Protein AF-A0A968XN80-F1 (afdb_monomer_lite)

pLDDT: mean 96.2, std 3.19, range [75.62, 98.81]

Sequence (177 aa):
MTLAADLAFSTLDKLRERLNLTEVETIPLTSPMMPEPVGSVRIFSGEKLSKVVYIGMAVPFIKLDSHMVFAFTKTDSAIPHFTLDSVNNDTSYAFHLDLIPRVDLGANLEYIDAIYGDLSEKFEAARQIEGLSKAHLNPRQLAIMSPWMLVNRAEAEAFKQIGDSVDFYLNHWFSLV

Secondary structure (DSSP, 8-state):
--HHHHHHHHHHHHHHHHHT-EEEEEEEEEETTEEEEEEEEEEEE-SSSSEEEEEEEEEGGGTEEEEEEEEE--TT--SPEEEEEEEE-SS-EEEEEEEE-SS-TTT-HHHHHHHHGGGHHHHHHHTT-TTEEEPP--HHHHHHS-TT-EEEEE-HHHHHHTHHHHHHHHHHHHHH-

Radius of gyration: 16.37 Å; chains: 1; bounding box: 37×39×42 Å

Foldseek 3Di:
DDLQVVLQVVLVVCVCVLQVKDWDDKAFDDDPVDPDGQWIWIWIDGDQFPIKIKTWGDDVVQQKTKIKIWTHGDPPDQFFIWIWIWMDNPQWIWMKTARWGPDQCVVCVVCCCLQCVVVVVVLVVLVPQPQWDADDDDPVRVRGTDPSMDTTMGGPVSSVVCSVVNVVNSVSSSVVD

Structure (mmCIF, N/CA/C/O backbone):
data_AF-A0A968XN80-F1
#
_entry.id   AF-A0A968XN80-F1
#
loop_
_atom_site.group_PDB
_atom_site.id
_atom_site.type_symbol
_atom_site.label_atom_id
_atom_site.label_alt_id
_atom_site.label_comp_id
_atom_site.label_asym_id
_atom_site.label_entity_id
_atom_site.label_seq_id
_atom_site.pdbx_PDB_ins_code
_atom_site.Cartn_x
_atom_site.Cartn_y
_atom_site.Cartn_z
_atom_site.occupancy
_atom_site.B_iso_or_equiv
_atom_site.auth_seq_id
_atom_site.auth_comp_id
_atom_site.auth_asym_id
_atom_site.auth_atom_id
_atom_site.pdbx_PDB_model_num
ATOM 1 N N . MET A 1 1 ? 16.327 -6.518 -8.498 1.00 75.62 1 MET A N 1
ATOM 2 C CA . MET A 1 1 ? 14.886 -6.212 -8.585 1.00 75.62 1 MET A CA 1
ATOM 3 C C . MET A 1 1 ? 14.749 -4.708 -8.786 1.00 75.62 1 MET A C 1
ATOM 5 O O . MET A 1 1 ? 15.738 -4.008 -8.594 1.00 75.62 1 MET A O 1
ATOM 9 N N . THR A 1 2 ? 13.625 -4.218 -9.309 1.00 93.38 2 THR A N 1
ATOM 10 C CA . THR A 1 2 ? 13.407 -2.765 -9.425 1.00 93.38 2 THR A CA 1
ATOM 11 C C . THR A 1 2 ? 13.008 -2.195 -8.063 1.00 93.38 2 THR A C 1
ATOM 13 O O . THR A 1 2 ? 12.564 -2.946 -7.196 1.00 93.38 2 THR A O 1
ATOM 16 N N . LEU A 1 3 ? 13.079 -0.870 -7.887 1.00 96.19 3 LEU A N 1
ATOM 17 C CA . LEU A 1 3 ? 12.580 -0.231 -6.661 1.00 96.19 3 LEU A CA 1
ATOM 18 C C . LEU A 1 3 ? 11.095 -0.547 -6.413 1.00 96.19 3 LEU A C 1
ATOM 20 O O . LEU A 1 3 ? 10.681 -0.690 -5.266 1.00 96.19 3 LEU A O 1
ATOM 24 N N . ALA A 1 4 ? 10.299 -0.684 -7.480 1.00 97.50 4 ALA A N 1
ATOM 25 C CA . ALA A 1 4 ? 8.887 -1.031 -7.371 1.00 97.50 4 ALA A CA 1
ATOM 26 C C . ALA A 1 4 ? 8.700 -2.446 -6.804 1.00 97.50 4 ALA A C 1
ATOM 28 O O . ALA A 1 4 ? 7.936 -2.624 -5.852 1.00 97.50 4 ALA A O 1
ATOM 29 N N . ALA A 1 5 ? 9.435 -3.422 -7.343 1.00 97.38 5 ALA A N 1
ATOM 30 C CA . ALA A 1 5 ? 9.446 -4.793 -6.846 1.00 97.38 5 ALA A CA 1
ATOM 31 C C . ALA A 1 5 ? 9.917 -4.870 -5.387 1.00 97.38 5 ALA A C 1
ATOM 33 O O . ALA A 1 5 ? 9.255 -5.498 -4.562 1.00 97.38 5 ALA A O 1
ATOM 34 N N . ASP A 1 6 ? 11.022 -4.195 -5.057 1.00 97.81 6 ASP A N 1
ATOM 35 C CA . ASP A 1 6 ? 11.608 -4.207 -3.712 1.00 97.81 6 ASP A CA 1
ATOM 36 C C . ASP A 1 6 ? 10.638 -3.638 -2.662 1.00 97.81 6 ASP A C 1
ATOM 38 O O . ASP A 1 6 ? 10.470 -4.210 -1.580 1.00 97.81 6 ASP A O 1
ATOM 42 N N . LEU A 1 7 ? 9.937 -2.548 -2.989 1.00 98.44 7 LEU A N 1
ATOM 43 C CA . LEU A 1 7 ? 8.948 -1.944 -2.097 1.00 98.44 7 LEU A CA 1
ATOM 44 C C . LEU A 1 7 ? 7.753 -2.878 -1.840 1.00 98.44 7 LEU A C 1
ATOM 46 O O . LEU A 1 7 ? 7.314 -3.034 -0.698 1.00 98.44 7 LEU A O 1
ATOM 50 N N . ALA A 1 8 ? 7.238 -3.531 -2.884 1.00 98.50 8 ALA A N 1
ATOM 51 C CA . ALA A 1 8 ? 6.122 -4.461 -2.743 1.00 98.50 8 ALA A CA 1
ATOM 52 C C . ALA A 1 8 ? 6.523 -5.725 -1.973 1.00 98.50 8 ALA A C 1
ATOM 54 O O . ALA A 1 8 ? 5.788 -6.159 -1.087 1.00 98.50 8 ALA A O 1
ATOM 55 N N . PHE A 1 9 ? 7.689 -6.310 -2.270 1.00 98.25 9 PHE A N 1
ATOM 56 C CA . PHE A 1 9 ? 8.150 -7.516 -1.584 1.00 98.25 9 PHE A CA 1
ATOM 57 C C . PHE A 1 9 ? 8.479 -7.264 -0.119 1.00 98.25 9 PHE A C 1
ATOM 59 O O . PHE A 1 9 ? 8.026 -8.029 0.726 1.00 98.25 9 PHE A O 1
ATOM 66 N N . SER A 1 10 ? 9.166 -6.167 0.206 1.00 98.25 10 SER A N 1
ATOM 67 C CA . SER A 1 10 ? 9.433 -5.821 1.607 1.00 98.25 10 SER A CA 1
ATOM 68 C C . SER A 1 10 ? 8.142 -5.579 2.398 1.00 98.25 10 SER A C 1
ATOM 70 O O . SER A 1 10 ? 8.026 -6.026 3.538 1.00 98.25 10 SER A O 1
ATOM 72 N N . THR A 1 11 ? 7.135 -4.948 1.788 1.00 98.75 11 THR A N 1
ATOM 73 C CA . THR A 1 11 ? 5.804 -4.773 2.394 1.00 98.75 11 THR A CA 1
ATOM 74 C C . THR A 1 11 ? 5.091 -6.112 2.593 1.00 98.75 11 THR A C 1
ATOM 76 O O . THR A 1 11 ? 4.545 -6.379 3.666 1.00 98.75 11 THR A O 1
ATOM 79 N N . LEU A 1 12 ? 5.112 -6.982 1.580 1.00 98.69 12 LEU A N 1
ATOM 80 C CA . LEU A 1 12 ? 4.515 -8.313 1.649 1.00 98.69 12 LEU A CA 1
ATOM 81 C C . LEU A 1 12 ? 5.179 -9.176 2.726 1.00 98.69 12 LEU A C 1
ATOM 83 O O . LEU A 1 12 ? 4.480 -9.857 3.472 1.00 98.69 12 LEU A O 1
ATOM 87 N N . ASP A 1 13 ? 6.505 -9.146 2.828 1.00 98.50 13 ASP A N 1
ATOM 88 C CA . ASP A 1 13 ? 7.234 -9.920 3.828 1.00 98.50 13 ASP A CA 1
ATOM 89 C C . ASP A 1 13 ? 6.924 -9.420 5.243 1.00 98.50 13 ASP A C 1
ATOM 91 O O . ASP A 1 13 ? 6.598 -10.237 6.103 1.00 98.50 13 ASP A O 1
ATOM 95 N N . LYS A 1 14 ? 6.840 -8.098 5.465 1.00 98.69 14 LYS A N 1
ATOM 96 C CA . LYS A 1 14 ? 6.359 -7.534 6.742 1.00 98.69 14 LYS A CA 1
ATOM 97 C C . LYS A 1 14 ? 4.954 -8.029 7.099 1.00 98.69 14 LYS A C 1
ATOM 99 O O . LYS A 1 14 ? 4.723 -8.422 8.241 1.00 98.69 14 LYS A O 1
ATOM 104 N N . LEU A 1 15 ? 4.018 -8.048 6.143 1.00 98.56 15 LEU A N 1
ATOM 105 C CA . LEU A 1 15 ? 2.668 -8.599 6.347 1.00 98.56 15 LEU A CA 1
ATOM 106 C C . LEU A 1 15 ? 2.712 -10.083 6.724 1.00 98.56 15 LEU A C 1
ATOM 108 O O . LEU A 1 15 ? 2.056 -10.497 7.681 1.00 98.56 15 LEU A O 1
ATOM 112 N N . ARG A 1 16 ? 3.486 -10.881 5.982 1.00 98.25 16 ARG A N 1
ATOM 113 C CA . ARG A 1 16 ? 3.604 -12.328 6.194 1.00 98.25 16 ARG A CA 1
ATOM 114 C C . ARG A 1 16 ? 4.200 -12.655 7.551 1.00 98.25 16 ARG A C 1
ATOM 116 O O . ARG A 1 16 ? 3.632 -13.470 8.269 1.00 98.25 16 ARG A O 1
ATOM 123 N N . GLU A 1 17 ? 5.302 -12.009 7.908 1.00 97.88 17 GLU A N 1
ATOM 124 C CA . GLU A 1 17 ? 5.996 -12.235 9.173 1.00 97.88 17 GLU A CA 1
ATOM 125 C C . GLU A 1 17 ? 5.151 -11.770 10.358 1.00 97.88 17 GLU A C 1
ATOM 127 O O . GLU A 1 17 ? 4.928 -12.530 11.301 1.00 97.88 17 GLU A O 1
ATOM 132 N N . ARG A 1 18 ? 4.616 -10.543 10.302 1.00 97.88 18 ARG A N 1
ATOM 133 C CA . ARG A 1 18 ? 3.867 -9.956 11.420 1.00 97.88 18 ARG A CA 1
ATOM 134 C C . ARG A 1 18 ? 2.566 -10.694 11.716 1.00 97.88 18 ARG A C 1
ATOM 136 O O . ARG A 1 18 ? 2.164 -10.763 12.876 1.00 97.88 18 ARG A O 1
ATOM 143 N N . LEU A 1 19 ? 1.900 -11.211 10.684 1.00 97.62 19 LEU A N 1
ATOM 144 C CA . LEU A 1 19 ? 0.590 -11.857 10.801 1.00 97.62 19 LEU A CA 1
ATOM 145 C C . LEU A 1 19 ? 0.650 -13.381 10.642 1.00 97.62 19 LEU A C 1
ATOM 147 O O . LEU A 1 19 ? -0.401 -14.020 10.586 1.00 97.62 19 LEU A O 1
ATOM 151 N N . ASN A 1 20 ? 1.858 -13.954 10.592 1.00 97.44 20 ASN A N 1
ATOM 152 C CA . ASN A 1 20 ? 2.102 -15.385 10.415 1.00 97.44 20 ASN A CA 1
ATOM 153 C C . ASN A 1 20 ? 1.321 -15.976 9.224 1.00 97.44 20 ASN A C 1
ATOM 155 O O . ASN A 1 20 ? 0.610 -16.975 9.349 1.00 97.44 20 ASN A O 1
ATOM 159 N N . LEU A 1 21 ? 1.396 -15.305 8.070 1.00 98.06 21 LEU A N 1
ATOM 160 C CA . LEU A 1 21 ? 0.654 -15.703 6.877 1.00 98.06 21 LEU A CA 1
ATOM 161 C C . LEU A 1 21 ? 1.385 -16.810 6.121 1.00 98.06 21 LEU A C 1
ATOM 163 O O . LEU A 1 21 ? 2.596 -16.754 5.898 1.00 98.06 21 LEU A O 1
ATOM 167 N N . THR A 1 22 ? 0.613 -17.770 5.630 1.00 98.00 22 THR A N 1
ATOM 168 C CA . THR A 1 22 ? 1.100 -18.867 4.791 1.00 98.00 22 THR A CA 1
ATOM 169 C C . THR A 1 22 ? 0.639 -18.668 3.359 1.00 98.00 22 THR A C 1
ATOM 171 O O . THR A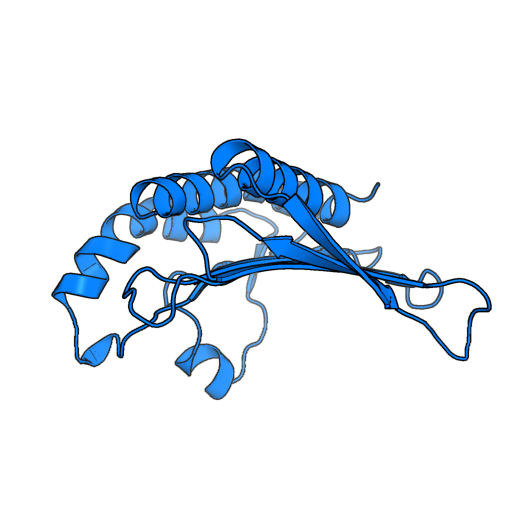 1 22 ? -0.491 -18.244 3.124 1.00 98.00 22 THR A O 1
ATOM 174 N N . GLU A 1 23 ? 1.516 -18.935 2.392 1.00 98.44 23 GLU A N 1
ATOM 175 C CA . GLU A 1 23 ? 1.124 -18.947 0.982 1.00 98.44 23 GLU A CA 1
ATOM 176 C C . GLU A 1 23 ? 0.289 -20.200 0.718 1.00 98.44 23 GLU A C 1
ATOM 178 O O . GLU A 1 23 ? 0.732 -21.310 1.010 1.00 98.44 23 GLU A O 1
ATOM 183 N N . VAL A 1 24 ? -0.922 -20.015 0.198 1.00 98.31 24 VAL A N 1
ATOM 184 C CA . VAL A 1 24 ? -1.877 -21.105 -0.050 1.00 98.31 24 VAL A CA 1
ATOM 185 C C . VAL A 1 24 ? -2.089 -21.373 -1.534 1.00 98.31 24 VAL A C 1
ATOM 187 O O . VAL A 1 24 ? -2.502 -22.469 -1.900 1.00 98.31 24 VAL A O 1
ATOM 190 N N . GLU A 1 25 ? -1.799 -20.397 -2.395 1.00 98.25 25 GLU A N 1
ATOM 191 C CA . GLU A 1 25 ? -1.981 -20.531 -3.838 1.00 98.25 25 GLU A CA 1
ATOM 192 C C . GLU A 1 25 ? -1.036 -19.596 -4.601 1.00 98.25 25 GLU A C 1
ATOM 194 O O . GLU A 1 25 ? -0.852 -18.440 -4.213 1.00 98.25 25 GLU A O 1
ATOM 199 N N . THR A 1 26 ? -0.486 -20.090 -5.714 1.00 98.38 26 THR A N 1
ATOM 200 C CA . THR A 1 26 ? 0.262 -19.294 -6.693 1.00 98.38 26 THR A CA 1
ATOM 201 C C . THR A 1 26 ? -0.246 -19.593 -8.098 1.00 98.38 26 THR A C 1
ATOM 203 O O . THR A 1 26 ? -0.232 -20.738 -8.547 1.00 98.38 26 THR A O 1
ATOM 206 N N . ILE A 1 27 ? -0.679 -18.548 -8.802 1.00 98.31 27 ILE A N 1
ATOM 207 C CA . ILE A 1 27 ? -1.266 -18.615 -10.141 1.00 98.31 27 ILE A CA 1
ATOM 208 C C . ILE A 1 27 ? -0.338 -17.866 -11.105 1.00 98.31 27 ILE A C 1
ATOM 210 O O . ILE A 1 27 ? -0.128 -16.664 -10.921 1.00 98.31 27 ILE A O 1
ATOM 214 N N . PRO A 1 28 ? 0.227 -18.517 -12.136 1.00 97.75 28 PRO A N 1
ATOM 215 C CA . PRO A 1 28 ? 1.075 -17.836 -13.106 1.00 97.75 28 PRO A CA 1
ATOM 216 C C . PRO A 1 28 ? 0.253 -16.880 -13.980 1.00 97.75 28 PRO A C 1
ATOM 218 O O . PRO A 1 28 ? -0.820 -17.229 -14.473 1.00 97.75 28 PRO A O 1
ATOM 221 N N . LEU A 1 29 ? 0.783 -15.683 -14.220 1.00 96.00 29 LEU A N 1
ATOM 222 C CA . LEU A 1 29 ? 0.248 -14.750 -15.210 1.00 96.00 29 LEU A CA 1
ATOM 223 C C . LEU A 1 29 ? 0.926 -15.023 -16.548 1.00 96.00 29 LEU A C 1
ATOM 225 O O . LEU A 1 29 ? 2.151 -15.020 -16.637 1.00 96.00 29 LEU A O 1
ATOM 229 N N . THR A 1 30 ? 0.142 -15.257 -17.595 1.00 93.88 30 THR A N 1
ATOM 230 C CA . THR A 1 30 ? 0.654 -15.625 -18.922 1.00 93.88 30 THR A CA 1
ATOM 231 C C . THR A 1 30 ? 0.309 -14.560 -19.955 1.00 93.88 30 THR A C 1
ATOM 233 O O . THR A 1 30 ? -0.662 -13.818 -19.813 1.00 93.88 30 THR A O 1
ATOM 236 N N . SER A 1 31 ? 1.127 -14.468 -21.002 1.00 86.75 31 SER A N 1
ATOM 237 C CA . SER A 1 31 ? 0.888 -13.594 -22.149 1.00 86.75 31 SER A CA 1
ATOM 238 C C . SER A 1 31 ? 0.952 -14.428 -23.424 1.00 86.75 31 SER A C 1
ATOM 240 O O . SER A 1 31 ? 1.914 -15.170 -23.585 1.00 86.75 31 SER A O 1
ATOM 242 N N . PRO A 1 32 ? 0.024 -14.270 -24.384 1.00 88.06 32 PRO A N 1
ATOM 243 C CA . PRO A 1 32 ? 0.140 -14.922 -25.691 1.00 88.06 32 PRO A CA 1
ATOM 244 C C . PRO A 1 32 ? 1.422 -14.548 -26.452 1.00 88.06 32 PRO A C 1
ATOM 246 O O . PRO A 1 32 ? 1.788 -15.214 -27.414 1.00 88.06 32 PRO A O 1
ATOM 249 N N . MET A 1 33 ? 2.083 -13.458 -26.048 1.00 87.38 33 MET A N 1
ATOM 250 C CA . MET A 1 33 ? 3.294 -12.940 -26.680 1.00 87.38 33 MET A CA 1
ATOM 251 C C . MET A 1 33 ? 4.588 -13.518 -26.092 1.00 87.38 33 MET A C 1
ATOM 253 O O . MET A 1 33 ? 5.648 -13.272 -26.662 1.00 87.38 33 MET A O 1
ATOM 257 N N . MET A 1 34 ? 4.535 -14.241 -24.964 1.00 85.56 34 MET A N 1
ATOM 258 C CA . MET A 1 34 ? 5.720 -14.802 -24.303 1.00 85.56 34 MET A CA 1
ATOM 259 C C . MET A 1 34 ? 5.479 -16.264 -23.894 1.00 85.56 34 MET A C 1
ATOM 261 O O . MET A 1 34 ? 4.404 -16.577 -23.390 1.00 85.56 34 MET A O 1
ATOM 265 N N . PRO A 1 35 ? 6.457 -17.168 -24.090 1.00 88.62 35 PRO A N 1
ATOM 266 C CA . PRO A 1 35 ? 6.300 -18.575 -23.719 1.00 88.62 35 PRO A CA 1
ATOM 267 C C . PRO A 1 35 ? 6.319 -18.795 -22.198 1.00 88.62 35 PRO A C 1
ATOM 269 O O . PRO A 1 35 ? 5.630 -19.681 -21.702 1.00 88.62 35 PRO A O 1
ATOM 272 N N . GLU A 1 36 ? 7.075 -17.976 -21.464 1.00 92.75 36 GLU A N 1
ATOM 273 C CA . GLU A 1 36 ? 7.184 -18.047 -20.005 1.00 92.75 36 GLU A CA 1
ATOM 274 C C . GLU A 1 36 ? 6.164 -17.127 -19.313 1.00 92.75 36 GLU A C 1
ATOM 276 O O . GLU A 1 36 ? 5.790 -16.087 -19.877 1.00 92.75 36 GLU A O 1
ATOM 281 N N . PRO A 1 37 ? 5.733 -17.453 -18.078 1.00 95.12 37 PRO A N 1
ATOM 282 C CA . PRO A 1 37 ? 4.919 -16.557 -17.271 1.00 95.12 37 PRO A CA 1
ATOM 283 C C . PRO A 1 37 ? 5.564 -15.178 -17.120 1.00 95.12 37 PRO A C 1
ATOM 285 O O . PRO A 1 37 ? 6.758 -15.044 -16.861 1.00 95.12 37 PRO A O 1
ATOM 288 N N . VAL A 1 38 ? 4.743 -14.139 -17.233 1.00 95.44 38 VAL A N 1
ATOM 289 C CA . VAL A 1 38 ? 5.167 -12.741 -17.082 1.00 95.44 38 VAL A CA 1
ATOM 290 C C . VAL A 1 38 ? 5.108 -12.273 -15.630 1.00 95.44 38 VAL A C 1
ATOM 292 O O . VAL A 1 38 ? 5.420 -11.126 -15.332 1.00 95.44 38 VAL A O 1
ATOM 295 N N . GLY A 1 39 ? 4.648 -13.133 -14.725 1.00 96.56 39 GLY A N 1
ATOM 296 C CA . GLY A 1 39 ? 4.349 -12.776 -13.351 1.00 96.56 39 GLY A CA 1
ATOM 297 C C . GLY A 1 39 ? 3.528 -13.838 -12.636 1.00 96.56 39 GLY A C 1
ATOM 298 O O . GLY A 1 39 ? 3.337 -14.947 -13.144 1.00 96.56 39 GLY A O 1
ATOM 299 N N . SER A 1 40 ? 3.003 -13.490 -11.467 1.00 97.88 40 SER A N 1
ATOM 300 C CA . SER A 1 40 ? 2.121 -14.364 -10.700 1.00 97.88 40 SER A CA 1
ATOM 301 C C . SER A 1 40 ? 1.165 -13.595 -9.795 1.00 97.88 40 SER A C 1
ATOM 303 O O . SER A 1 40 ? 1.421 -12.465 -9.374 1.00 97.88 40 SER A O 1
ATOM 305 N N . VAL A 1 41 ? 0.051 -14.250 -9.482 1.00 98.62 41 VAL A N 1
ATOM 306 C CA . VAL A 1 41 ? -0.788 -13.950 -8.325 1.00 98.62 41 VAL A CA 1
ATOM 307 C C . VAL A 1 41 ? -0.386 -14.911 -7.216 1.00 98.62 41 VAL A C 1
ATOM 309 O O . VAL A 1 41 ? -0.319 -16.113 -7.454 1.00 98.62 41 VAL A O 1
ATOM 312 N N . ARG A 1 42 ? -0.133 -14.402 -6.015 1.00 98.69 42 ARG A N 1
ATOM 313 C CA . ARG A 1 42 ? 0.170 -15.195 -4.819 1.00 98.69 42 ARG A CA 1
ATOM 314 C C . ARG A 1 42 ? -0.865 -14.867 -3.756 1.00 98.69 42 ARG A C 1
ATOM 316 O O . ARG A 1 42 ? -1.114 -13.692 -3.482 1.00 98.69 42 ARG A O 1
ATOM 323 N N . ILE A 1 43 ? -1.480 -15.883 -3.172 1.00 98.75 43 ILE A N 1
ATOM 324 C CA . ILE A 1 43 ? -2.521 -15.733 -2.156 1.00 98.75 43 ILE A CA 1
ATOM 325 C C . ILE A 1 43 ? -1.982 -16.277 -0.843 1.00 98.75 43 ILE A C 1
ATOM 327 O O . ILE A 1 43 ? -1.484 -17.399 -0.776 1.00 98.75 43 ILE A O 1
ATOM 331 N N . PHE A 1 44 ? -2.121 -15.477 0.207 1.00 98.69 44 PHE A N 1
ATOM 332 C CA . PHE A 1 44 ? -1.705 -15.813 1.556 1.00 98.69 44 PHE A CA 1
ATOM 333 C C . PHE A 1 44 ? -2.899 -15.804 2.501 1.00 98.69 44 PHE A C 1
ATOM 335 O O . PHE A 1 44 ? -3.789 -14.955 2.395 1.00 98.69 44 PHE A O 1
ATOM 342 N N . SER A 1 45 ? -2.899 -16.732 3.451 1.00 97.44 45 SER A N 1
ATOM 343 C CA . SER A 1 45 ? -3.947 -16.881 4.456 1.00 97.44 45 SER A CA 1
ATOM 344 C C . SER A 1 45 ? -3.360 -16.939 5.866 1.00 97.44 45 SER A C 1
ATOM 346 O O . SER A 1 45 ? -2.216 -17.350 6.066 1.00 97.44 45 SER A O 1
ATOM 348 N N . GLY A 1 46 ? -4.157 -16.507 6.840 1.00 95.06 46 GLY A N 1
ATOM 349 C CA . GLY A 1 46 ? -3.848 -16.503 8.266 1.00 95.06 46 GLY A CA 1
ATOM 350 C C . GLY A 1 46 ? -5.104 -16.186 9.080 1.00 95.06 46 GLY A C 1
ATOM 351 O O . GLY A 1 46 ? -6.156 -15.892 8.519 1.00 95.06 46 GLY A O 1
ATOM 352 N N . GLU A 1 47 ? -5.014 -16.232 10.409 1.00 93.75 47 GLU A N 1
ATOM 353 C CA . GLU A 1 47 ? -6.205 -16.160 11.274 1.00 93.75 47 GLU A CA 1
ATOM 354 C C . GLU A 1 47 ? -6.833 -14.763 11.375 1.00 93.75 47 GLU A C 1
ATOM 356 O O . GLU A 1 47 ? -8.045 -14.632 11.575 1.00 93.75 47 GLU A O 1
ATOM 361 N N . LYS A 1 48 ? -6.015 -13.708 11.279 1.00 92.94 48 LYS A N 1
ATOM 362 C CA . LYS A 1 48 ? -6.443 -12.322 11.528 1.00 92.94 48 LYS A CA 1
ATOM 363 C C . LYS A 1 48 ? -7.147 -11.663 10.341 1.00 92.94 48 LYS A C 1
ATOM 365 O O . LYS A 1 48 ? -7.955 -10.758 10.531 1.00 92.94 48 LYS A O 1
ATOM 370 N N . LEU A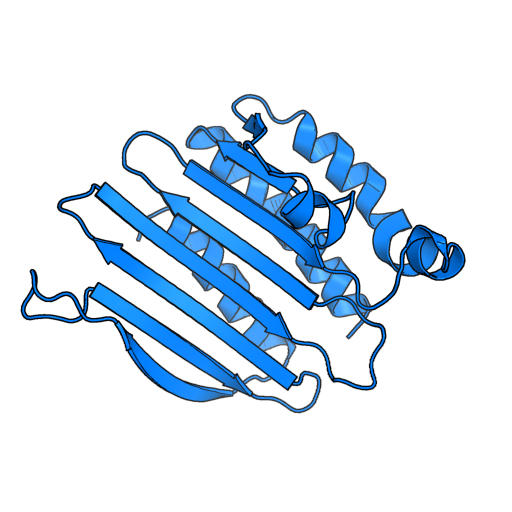 1 49 ? -6.875 -12.125 9.126 1.00 95.75 49 LEU A N 1
ATOM 371 C CA . LEU A 1 49 ? -7.354 -11.525 7.882 1.00 95.75 49 LEU A CA 1
ATOM 372 C C . LEU A 1 49 ? -8.236 -12.500 7.104 1.00 95.75 49 LEU A C 1
ATOM 374 O O . LEU A 1 49 ? -8.259 -13.691 7.387 1.00 95.75 49 LEU A O 1
ATOM 378 N N . SER A 1 50 ? -8.944 -12.000 6.091 1.00 96.75 50 SER A N 1
ATOM 379 C CA . SER A 1 50 ? -9.578 -12.873 5.101 1.00 96.75 50 SER A CA 1
ATOM 380 C C . SER A 1 50 ? -8.526 -13.489 4.173 1.00 96.75 50 SER A C 1
ATOM 382 O O . SER A 1 50 ? -8.516 -14.702 3.975 1.00 96.75 50 SER A O 1
ATOM 384 N N . LYS A 1 51 ? -7.636 -12.656 3.618 1.00 97.94 51 LYS A N 1
ATOM 385 C CA . LYS A 1 51 ? -6.478 -13.058 2.802 1.00 97.94 51 LYS A CA 1
ATOM 386 C C . LYS A 1 51 ? -5.570 -11.863 2.521 1.00 97.94 51 LYS A C 1
ATOM 388 O O . LYS A 1 51 ? -6.020 -10.719 2.571 1.00 97.94 51 LYS A O 1
ATOM 393 N N . VAL A 1 52 ? -4.328 -12.134 2.140 1.00 98.69 52 VAL A N 1
ATOM 394 C CA . VAL A 1 52 ? -3.456 -11.170 1.455 1.00 98.69 52 VAL A CA 1
ATOM 395 C C . VAL A 1 52 ? -3.221 -11.667 0.038 1.00 98.69 52 VAL A C 1
ATOM 397 O O . VAL A 1 52 ? -2.977 -12.851 -0.172 1.00 98.69 52 VAL A O 1
ATOM 400 N N . VAL A 1 53 ? -3.325 -10.777 -0.940 1.00 98.75 53 VAL A N 1
ATOM 401 C CA . VAL A 1 53 ? -3.078 -11.080 -2.348 1.00 98.75 53 VAL A CA 1
ATOM 402 C C . VAL A 1 53 ? -1.916 -10.225 -2.817 1.00 98.75 53 VAL A C 1
ATOM 404 O O . VAL A 1 53 ? -1.941 -9.007 -2.671 1.00 98.75 53 VAL A O 1
ATOM 407 N N . TYR A 1 54 ? -0.911 -10.869 -3.389 1.00 98.75 54 TYR A N 1
ATOM 408 C CA . TYR A 1 54 ? 0.122 -10.213 -4.170 1.00 98.75 54 TYR A CA 1
ATOM 409 C C . TYR A 1 54 ? -0.127 -10.484 -5.650 1.00 98.75 54 TYR A C 1
ATOM 411 O O . TYR A 1 54 ? -0.413 -11.619 -6.029 1.00 98.75 54 TYR A O 1
ATOM 419 N N . ILE A 1 55 ? 0.005 -9.463 -6.486 1.00 98.44 55 ILE A N 1
ATOM 420 C CA . ILE A 1 55 ? -0.023 -9.585 -7.943 1.00 98.44 55 ILE A CA 1
ATOM 421 C C . ILE A 1 55 ? 1.210 -8.868 -8.469 1.00 98.44 55 ILE A C 1
ATOM 423 O O . ILE A 1 55 ? 1.370 -7.675 -8.236 1.00 98.44 55 ILE A O 1
ATOM 427 N N . GLY A 1 56 ? 2.079 -9.584 -9.172 1.00 97.81 56 GLY A N 1
ATOM 428 C CA . GLY A 1 56 ? 3.288 -9.019 -9.761 1.00 97.81 56 GLY A CA 1
ATOM 429 C C . GLY A 1 56 ? 3.428 -9.427 -11.214 1.00 97.81 56 GLY A C 1
ATOM 430 O O . GLY A 1 56 ? 3.208 -10.594 -11.531 1.00 97.81 56 GLY A O 1
ATOM 431 N N . MET A 1 57 ? 3.816 -8.499 -12.086 1.00 96.19 57 MET A N 1
ATOM 432 C CA . MET A 1 57 ? 4.206 -8.808 -13.460 1.00 96.19 57 MET A CA 1
ATOM 433 C C . MET A 1 57 ? 5.346 -7.915 -13.947 1.00 96.19 57 MET A C 1
ATOM 435 O O . MET A 1 57 ? 5.346 -6.714 -13.691 1.00 96.19 57 MET A O 1
ATOM 439 N N . ALA A 1 58 ? 6.249 -8.503 -14.726 1.00 93.69 58 ALA A N 1
ATOM 440 C CA . ALA A 1 58 ? 7.315 -7.820 -15.437 1.00 93.69 58 ALA A CA 1
ATOM 441 C C . ALA A 1 58 ? 7.192 -8.130 -16.933 1.00 93.69 58 ALA A C 1
ATOM 443 O O . ALA A 1 58 ? 7.270 -9.281 -17.369 1.00 93.69 58 ALA A O 1
ATOM 444 N N . VAL A 1 59 ? 6.999 -7.090 -17.738 1.00 92.06 59 VAL A N 1
ATOM 445 C CA . VAL A 1 59 ? 6.795 -7.185 -19.183 1.00 92.06 59 VAL A CA 1
ATOM 446 C C . VAL A 1 59 ? 7.786 -6.247 -19.887 1.00 92.06 59 VAL A C 1
ATOM 448 O O . VAL A 1 59 ? 7.452 -5.094 -20.184 1.00 92.06 59 VAL A O 1
ATOM 451 N N . PRO A 1 60 ? 9.019 -6.718 -20.177 1.00 88.38 60 PRO A N 1
ATOM 452 C CA . PRO A 1 60 ? 10.106 -5.854 -20.644 1.00 88.38 60 PRO A CA 1
ATOM 453 C C . PRO A 1 60 ? 9.803 -5.090 -21.937 1.00 88.38 60 PRO A C 1
ATOM 455 O O . PRO A 1 60 ? 10.212 -3.943 -22.084 1.00 88.38 60 PRO A O 1
ATOM 458 N N . PHE A 1 61 ? 9.055 -5.689 -22.870 1.00 87.88 61 PHE A N 1
ATOM 459 C CA . PHE A 1 61 ? 8.798 -5.080 -24.180 1.00 87.88 61 PHE A CA 1
ATOM 460 C C . PHE A 1 61 ? 7.887 -3.841 -24.124 1.00 87.88 61 PHE A C 1
ATOM 462 O O . PHE A 1 61 ? 8.006 -2.969 -24.981 1.00 87.88 61 PHE A O 1
ATOM 469 N N . ILE A 1 62 ? 7.018 -3.733 -23.111 1.00 90.12 62 ILE A N 1
ATOM 470 C CA . ILE A 1 62 ? 6.262 -2.503 -22.798 1.00 90.12 62 ILE A CA 1
ATOM 471 C C . ILE A 1 62 ? 6.874 -1.728 -21.631 1.00 90.12 62 ILE A C 1
ATOM 473 O O . ILE A 1 62 ? 6.252 -0.793 -21.131 1.00 90.12 62 ILE A O 1
ATOM 477 N N . LYS A 1 63 ? 8.081 -2.116 -21.199 1.00 92.88 63 LYS A N 1
ATOM 478 C CA . LYS A 1 63 ? 8.819 -1.486 -20.103 1.00 92.88 63 LYS A CA 1
ATOM 479 C C . LYS A 1 63 ? 8.030 -1.434 -18.793 1.00 92.88 63 LYS A C 1
ATOM 481 O O . LYS A 1 63 ? 8.183 -0.487 -18.039 1.00 92.88 63 LYS A O 1
ATOM 486 N N . LEU A 1 64 ? 7.173 -2.420 -18.531 1.00 94.31 64 LEU A N 1
ATOM 487 C CA . LEU A 1 64 ? 6.309 -2.438 -17.352 1.00 94.31 64 LEU A CA 1
ATOM 488 C C . LEU A 1 64 ? 6.857 -3.400 -16.304 1.00 94.31 64 LEU A C 1
ATOM 490 O O . LEU A 1 64 ? 7.098 -4.564 -16.611 1.00 94.31 64 LEU A O 1
ATOM 494 N N . ASP A 1 65 ? 6.965 -2.934 -15.070 1.00 96.88 65 ASP A N 1
ATOM 495 C CA . ASP A 1 65 ? 7.171 -3.769 -13.892 1.00 96.88 65 ASP A CA 1
ATOM 496 C C . ASP A 1 65 ? 6.198 -3.299 -12.809 1.00 96.88 65 ASP A C 1
ATOM 498 O O . ASP A 1 65 ? 6.275 -2.160 -12.353 1.00 96.88 65 ASP A O 1
ATOM 502 N N . SER A 1 66 ? 5.197 -4.119 -12.496 1.00 97.69 66 SER A N 1
ATOM 503 C CA . SER A 1 66 ? 4.013 -3.727 -11.728 1.00 97.69 66 SER A CA 1
ATOM 504 C C . SER A 1 66 ? 3.756 -4.722 -10.615 1.00 97.69 66 SER A C 1
ATOM 506 O O . SER A 1 66 ? 3.603 -5.916 -10.874 1.00 97.69 66 SER A O 1
ATOM 508 N N . HIS A 1 67 ? 3.622 -4.216 -9.395 1.00 98.56 67 HIS A N 1
ATOM 509 C CA . HIS A 1 67 ? 3.403 -5.012 -8.199 1.00 98.56 67 HIS A CA 1
ATOM 510 C C . HIS A 1 67 ? 2.291 -4.406 -7.353 1.00 98.56 67 HIS A C 1
ATOM 512 O O . HIS A 1 67 ? 2.219 -3.197 -7.181 1.00 98.56 67 HIS A O 1
ATOM 518 N N . MET A 1 68 ? 1.429 -5.260 -6.824 1.00 98.50 68 MET A N 1
ATOM 519 C CA . MET A 1 68 ? 0.307 -4.905 -5.968 1.00 98.50 68 MET A CA 1
ATOM 520 C C . MET A 1 68 ? 0.287 -5.860 -4.786 1.00 98.50 68 MET A C 1
ATOM 522 O O . MET A 1 68 ? 0.426 -7.072 -4.958 1.00 98.50 68 MET A O 1
ATOM 526 N N . VAL A 1 69 ? 0.087 -5.316 -3.595 1.00 98.81 69 VAL A N 1
ATOM 527 C CA . VAL A 1 69 ? -0.173 -6.042 -2.356 1.00 98.81 69 VAL A CA 1
ATOM 528 C C . VAL A 1 69 ? -1.497 -5.538 -1.811 1.00 98.81 69 VAL A C 1
ATOM 530 O O . VAL A 1 69 ? -1.648 -4.347 -1.565 1.00 98.81 69 VAL A O 1
ATOM 533 N N . PHE A 1 70 ? -2.442 -6.443 -1.584 1.00 98.75 70 PHE A N 1
ATOM 534 C CA . PHE A 1 70 ? -3.756 -6.115 -1.048 1.00 98.75 70 PHE A CA 1
ATOM 535 C C . PHE A 1 70 ? -4.091 -7.034 0.126 1.00 98.75 70 PHE A C 1
ATOM 537 O O . PHE A 1 70 ? -4.191 -8.252 -0.036 1.00 98.75 70 PHE A O 1
ATOM 544 N N . ALA A 1 71 ? -4.288 -6.464 1.311 1.00 98.69 71 ALA A N 1
ATOM 545 C CA . ALA A 1 71 ? -4.656 -7.182 2.523 1.00 98.69 71 ALA A CA 1
ATOM 546 C C . ALA A 1 71 ? -6.137 -6.963 2.858 1.00 98.69 71 ALA A C 1
ATOM 548 O O . ALA A 1 71 ? -6.564 -5.880 3.266 1.00 98.69 71 ALA A O 1
ATOM 549 N N . PHE A 1 72 ? -6.928 -8.024 2.706 1.00 98.44 72 PHE A N 1
ATOM 550 C CA . PHE A 1 72 ? -8.359 -8.021 2.974 1.00 98.44 72 PHE A CA 1
ATOM 551 C C . PHE A 1 72 ? -8.627 -8.359 4.443 1.00 98.44 72 PHE A C 1
ATOM 553 O O . PH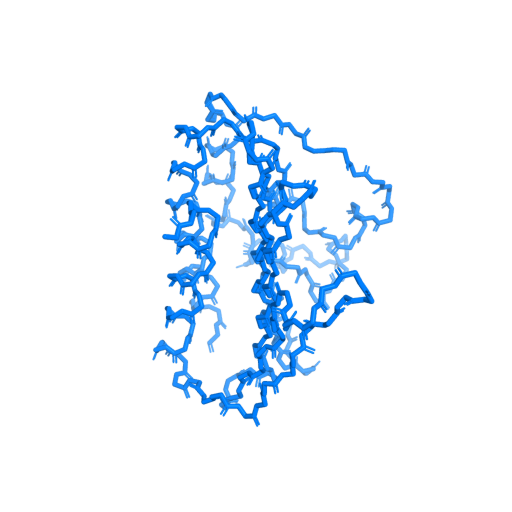E A 1 72 ? -8.391 -9.482 4.896 1.00 98.44 72 PHE A O 1
ATOM 560 N N . THR A 1 73 ? -9.178 -7.403 5.184 1.00 97.88 73 THR A N 1
ATOM 561 C CA . THR A 1 73 ? -9.738 -7.611 6.528 1.00 97.88 73 THR A CA 1
ATOM 562 C C . THR A 1 73 ? -11.011 -8.463 6.474 1.00 97.88 73 THR A C 1
ATOM 564 O O . THR A 1 73 ? -11.629 -8.614 5.417 1.00 97.88 73 THR A O 1
ATOM 567 N N . LYS A 1 74 ? -11.406 -9.064 7.605 1.00 95.94 74 LYS A N 1
ATOM 568 C CA . LYS A 1 74 ? -12.577 -9.957 7.669 1.00 95.94 74 LYS A CA 1
ATOM 569 C C . LYS A 1 74 ? -13.878 -9.238 7.299 1.00 95.94 74 LYS A C 1
ATOM 571 O O . LYS A 1 74 ? -14.001 -8.019 7.431 1.00 95.94 74 LYS A O 1
ATOM 576 N N . THR A 1 75 ? -14.865 -9.990 6.822 1.00 93.00 75 THR A N 1
ATOM 577 C CA . THR A 1 75 ? -16.151 -9.441 6.358 1.00 93.00 75 THR A CA 1
ATOM 578 C C . THR A 1 75 ? -16.952 -8.769 7.471 1.00 93.00 75 THR A C 1
ATOM 580 O O . THR A 1 75 ? -17.647 -7.798 7.207 1.00 93.00 75 THR A O 1
ATOM 583 N N . ASP A 1 76 ? -16.806 -9.245 8.704 1.00 93.50 76 ASP A N 1
ATOM 584 C CA . ASP A 1 76 ? -17.430 -8.735 9.929 1.00 93.50 76 ASP A CA 1
ATOM 585 C C . ASP A 1 76 ? -16.596 -7.656 10.647 1.00 93.50 76 ASP A C 1
ATOM 587 O O . ASP A 1 76 ? -16.980 -7.184 11.713 1.00 93.50 76 ASP A O 1
ATOM 591 N N . SER A 1 77 ? -15.465 -7.243 10.066 1.00 95.50 77 SER A N 1
ATOM 592 C CA . SER A 1 77 ? -14.587 -6.210 10.616 1.00 95.50 77 SER A CA 1
ATOM 593 C C . SER A 1 77 ? -14.787 -4.862 9.923 1.00 95.50 77 SER A C 1
ATOM 595 O O . SER A 1 77 ? -14.876 -4.791 8.694 1.00 95.50 77 SER A O 1
ATOM 597 N N . ALA A 1 78 ? -14.784 -3.791 10.720 1.00 96.19 78 ALA A N 1
ATOM 598 C CA . ALA A 1 78 ? -14.751 -2.416 10.231 1.00 96.19 78 ALA A CA 1
ATOM 599 C C . ALA A 1 78 ? -13.332 -1.942 9.864 1.00 96.19 78 ALA A C 1
ATOM 601 O O . ALA A 1 78 ? -13.199 -0.905 9.232 1.00 96.19 78 ALA A O 1
ATOM 602 N N . ILE A 1 79 ? -12.272 -2.676 10.219 1.00 97.75 79 ILE A N 1
ATOM 603 C CA . ILE A 1 79 ? -10.888 -2.258 9.945 1.00 97.75 79 ILE A CA 1
ATOM 604 C C . ILE A 1 79 ? -10.690 -2.115 8.424 1.00 97.75 79 ILE A C 1
ATOM 606 O O . ILE A 1 79 ? -11.051 -3.048 7.689 1.00 97.75 79 ILE A O 1
ATOM 610 N N . PRO A 1 80 ? -10.107 -1.005 7.929 1.00 98.31 80 PRO A N 1
ATOM 611 C CA . PRO A 1 80 ? -9.895 -0.786 6.500 1.00 98.31 80 PRO A CA 1
ATOM 612 C C . PRO A 1 80 ? -9.039 -1.885 5.863 1.00 98.31 80 PRO A C 1
ATOM 614 O O . PRO A 1 80 ? -8.251 -2.557 6.531 1.00 98.31 80 PRO A O 1
ATOM 617 N N . HIS A 1 81 ? -9.167 -2.069 4.553 1.00 98.50 81 HIS A N 1
ATOM 618 C CA . HIS A 1 81 ? -8.211 -2.890 3.809 1.00 98.50 81 HIS A CA 1
ATOM 619 C C . HIS A 1 81 ? -6.907 -2.119 3.611 1.00 98.50 81 HIS A C 1
ATOM 621 O O . HIS A 1 81 ? -6.950 -0.924 3.349 1.00 98.50 81 HIS A O 1
ATOM 627 N N . PHE A 1 82 ? -5.763 -2.793 3.688 1.00 98.75 82 PHE A N 1
ATOM 628 C CA . PHE A 1 82 ? -4.481 -2.187 3.323 1.00 98.75 82 PHE A CA 1
ATOM 629 C C . PHE A 1 82 ? -4.159 -2.517 1.869 1.00 98.75 82 PHE A C 1
ATOM 631 O O . PHE A 1 82 ? -4.304 -3.669 1.450 1.00 98.75 82 PHE A O 1
ATOM 638 N N . THR A 1 83 ? -3.690 -1.535 1.107 1.00 98.62 83 THR A N 1
ATOM 639 C CA . THR A 1 83 ? -3.232 -1.758 -0.263 1.00 98.62 83 THR A CA 1
ATOM 640 C C . THR A 1 83 ? -2.000 -0.928 -0.583 1.00 98.62 83 THR A C 1
ATOM 642 O O . THR A 1 83 ? -1.887 0.231 -0.183 1.00 98.62 83 THR A O 1
ATOM 645 N N . LEU A 1 84 ? -1.093 -1.539 -1.339 1.00 98.75 84 LEU A N 1
ATOM 646 C CA . LEU A 1 84 ? 0.082 -0.906 -1.909 1.00 98.75 84 LEU A CA 1
ATOM 647 C C . LEU A 1 84 ? 0.259 -1.384 -3.348 1.00 98.75 84 LEU A C 1
ATOM 649 O O . LEU A 1 84 ? 0.499 -2.568 -3.570 1.00 98.75 84 LEU A O 1
ATOM 653 N N . ASP A 1 85 ? 0.246 -0.452 -4.290 1.00 97.75 85 ASP A N 1
ATOM 654 C CA . ASP A 1 85 ? 0.647 -0.681 -5.672 1.00 97.75 85 ASP A CA 1
ATOM 655 C C . ASP A 1 85 ? 1.932 0.089 -5.953 1.00 97.75 85 ASP A C 1
ATOM 657 O O . ASP A 1 85 ? 2.049 1.259 -5.591 1.00 97.75 85 ASP A O 1
ATOM 661 N N . SER A 1 86 ? 2.880 -0.541 -6.634 1.00 98.12 86 SER A N 1
ATOM 662 C CA . SER A 1 86 ? 4.130 0.055 -7.086 1.00 98.12 86 SER A CA 1
ATOM 663 C C . SER A 1 86 ? 4.418 -0.353 -8.527 1.00 98.12 86 SER A C 1
ATOM 665 O O . SER A 1 86 ? 4.368 -1.524 -8.902 1.00 98.12 86 SER A O 1
ATOM 667 N N . VAL A 1 87 ? 4.723 0.633 -9.363 1.00 97.88 87 VAL A N 1
ATOM 668 C CA . VAL A 1 87 ? 4.951 0.443 -10.794 1.00 97.88 87 VAL A CA 1
ATOM 669 C C . VAL A 1 87 ? 6.216 1.173 -11.204 1.00 97.88 87 VAL A C 1
ATOM 671 O O . VAL A 1 87 ? 6.389 2.343 -10.873 1.00 97.88 87 VAL A O 1
ATOM 674 N N . ASN A 1 88 ? 7.063 0.501 -11.972 1.00 97.56 88 ASN A N 1
ATOM 675 C CA . ASN A 1 88 ? 8.160 1.088 -12.725 1.00 97.56 88 ASN A CA 1
ATO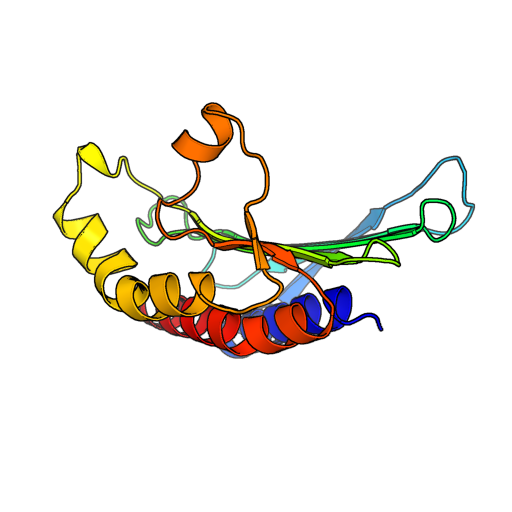M 676 C C . ASN A 1 88 ? 7.826 1.009 -14.224 1.00 97.56 88 ASN A C 1
ATOM 678 O O . ASN A 1 88 ? 7.424 -0.047 -14.717 1.00 97.56 88 ASN A O 1
ATOM 682 N N . ASN A 1 89 ? 7.976 2.127 -14.939 1.00 92.62 89 ASN A N 1
ATOM 683 C CA . ASN A 1 89 ? 7.783 2.202 -16.388 1.00 92.62 89 ASN A CA 1
ATOM 684 C C . ASN A 1 89 ? 9.049 2.636 -17.161 1.00 92.62 89 ASN A C 1
ATOM 686 O O . ASN A 1 89 ? 8.940 3.327 -18.175 1.00 92.62 89 ASN A O 1
ATOM 690 N N . ASP A 1 90 ? 10.235 2.247 -16.667 1.00 87.88 90 ASP A N 1
ATOM 691 C CA . ASP A 1 90 ? 11.593 2.608 -17.134 1.00 87.88 90 ASP A CA 1
ATOM 692 C C . ASP A 1 90 ? 11.993 4.047 -16.785 1.00 87.88 90 ASP A C 1
ATOM 694 O O . ASP A 1 90 ? 12.992 4.273 -16.107 1.00 87.88 90 ASP A O 1
ATOM 698 N N . THR A 1 91 ? 11.185 5.030 -17.177 1.00 86.75 91 THR A N 1
ATOM 699 C CA . THR A 1 91 ? 11.525 6.450 -16.987 1.00 86.75 91 THR A CA 1
ATOM 700 C C . THR A 1 91 ? 10.944 7.065 -15.719 1.00 86.75 91 THR A C 1
ATOM 702 O O . THR A 1 91 ? 11.364 8.146 -15.315 1.00 86.75 91 THR A O 1
ATOM 705 N N . SER A 1 92 ? 9.941 6.432 -15.113 1.00 93.81 92 SER A N 1
ATOM 706 C CA . SER A 1 92 ? 9.246 6.957 -13.938 1.00 93.81 92 SER A CA 1
ATOM 707 C C . SER A 1 92 ? 8.636 5.842 -13.096 1.00 93.81 92 SER A C 1
ATOM 709 O O . SER A 1 92 ? 8.524 4.689 -13.521 1.00 93.81 92 SER A O 1
ATOM 711 N N . TYR A 1 93 ? 8.193 6.217 -11.904 1.00 97.75 93 TYR A N 1
ATOM 712 C CA . TYR A 1 93 ? 7.461 5.345 -11.009 1.00 97.75 93 TYR A CA 1
ATOM 713 C C . TYR A 1 93 ? 6.024 5.827 -10.834 1.00 97.75 93 TYR A C 1
ATOM 715 O O . TYR A 1 93 ? 5.689 6.996 -11.048 1.00 97.75 93 TYR A O 1
ATOM 723 N N . ALA A 1 94 ? 5.155 4.914 -10.430 1.00 97.38 94 ALA A N 1
ATOM 724 C CA . ALA A 1 94 ? 3.845 5.238 -9.894 1.00 97.38 94 ALA A CA 1
ATOM 725 C C . ALA A 1 94 ? 3.575 4.381 -8.668 1.00 97.38 94 ALA A C 1
ATOM 727 O O . ALA A 1 94 ? 4.041 3.245 -8.596 1.00 97.38 94 ALA A O 1
ATOM 728 N N . PHE A 1 95 ? 2.812 4.917 -7.727 1.00 97.81 95 PHE A N 1
ATOM 729 C CA . PHE A 1 95 ? 2.343 4.138 -6.597 1.00 97.81 95 PHE A CA 1
ATOM 730 C C . PHE A 1 95 ? 0.955 4.562 -6.145 1.00 97.81 95 PHE A C 1
ATOM 732 O O . PHE A 1 95 ? 0.485 5.666 -6.438 1.00 97.81 95 PHE A O 1
ATOM 739 N N . HIS A 1 96 ? 0.335 3.651 -5.415 1.00 97.75 96 HIS A N 1
ATOM 740 C C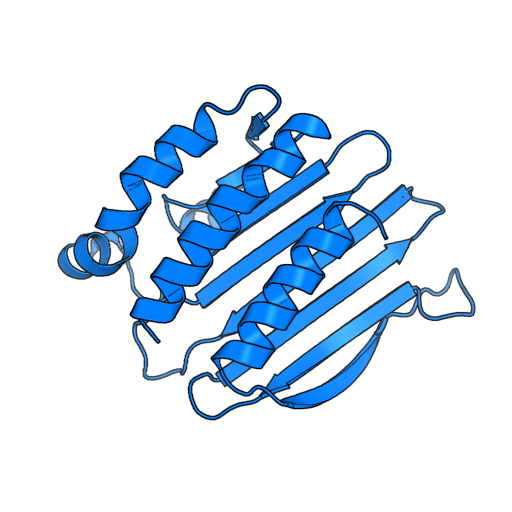A . HIS A 1 96 ? -0.898 3.848 -4.681 1.00 97.75 96 HIS A CA 1
ATOM 741 C C . HIS A 1 96 ? -0.717 3.209 -3.306 1.00 97.75 96 HIS A C 1
ATOM 743 O O . HIS A 1 96 ? -0.353 2.045 -3.218 1.00 97.75 96 HIS A O 1
ATOM 749 N N . LEU A 1 97 ? -0.926 3.974 -2.244 1.00 98.69 97 LEU A N 1
ATOM 750 C CA . LEU A 1 97 ? -0.893 3.516 -0.862 1.00 98.69 97 LEU A CA 1
ATOM 751 C C . LEU A 1 97 ? -2.173 3.998 -0.193 1.00 98.69 97 LEU A C 1
ATOM 753 O O . LEU A 1 97 ? -2.430 5.204 -0.174 1.00 98.69 97 LEU A O 1
ATOM 757 N N . ASP A 1 98 ? -2.962 3.076 0.348 1.00 98.56 98 ASP A N 1
ATOM 758 C CA . ASP A 1 98 ? -4.236 3.430 0.966 1.00 98.56 98 ASP A CA 1
ATOM 759 C C . ASP A 1 98 ? -4.665 2.454 2.067 1.00 98.56 98 ASP A C 1
ATOM 761 O O . ASP A 1 98 ? -4.329 1.265 2.053 1.00 98.56 98 ASP A O 1
ATOM 765 N N . LEU A 1 99 ? -5.468 2.984 2.993 1.00 98.62 99 LEU A N 1
ATOM 766 C CA . LEU A 1 99 ? -6.328 2.222 3.888 1.00 98.62 99 LEU A CA 1
ATOM 767 C C . LEU A 1 99 ? -7.779 2.359 3.405 1.00 98.62 99 LEU A C 1
ATOM 769 O O . LEU A 1 99 ? -8.501 3.270 3.819 1.00 98.62 99 LEU A O 1
ATOM 773 N N . ILE A 1 100 ? -8.217 1.454 2.529 1.00 97.94 100 ILE A N 1
ATOM 774 C CA . ILE A 1 100 ? -9.537 1.527 1.887 1.00 97.94 100 ILE A CA 1
ATOM 775 C C . ILE A 1 100 ? -10.639 1.341 2.945 1.00 97.94 100 ILE A C 1
ATOM 777 O O . ILE A 1 100 ? -10.648 0.315 3.640 1.00 97.94 100 ILE A O 1
ATOM 781 N N . PRO A 1 101 ? -11.589 2.287 3.066 1.00 97.56 101 PRO A N 1
ATOM 782 C CA . PRO A 1 101 ? -12.610 2.264 4.106 1.00 97.56 101 PRO A CA 1
ATOM 783 C C . PRO A 1 101 ? -13.580 1.084 3.963 1.00 97.56 101 PRO A C 1
ATOM 785 O O . PRO A 1 101 ? -13.920 0.654 2.862 1.00 97.56 101 PRO A O 1
ATOM 788 N N . ARG A 1 102 ? -14.076 0.581 5.101 1.00 96.38 102 ARG A N 1
ATOM 789 C CA . ARG A 1 102 ? -15.129 -0.456 5.160 1.00 96.38 102 ARG A CA 1
ATOM 790 C C . ARG A 1 102 ? -16.523 0.091 5.447 1.00 96.38 102 ARG A C 1
ATOM 792 O O . ARG A 1 102 ? -17.481 -0.678 5.479 1.00 96.38 102 ARG A O 1
ATOM 799 N N . VAL A 1 103 ? -16.629 1.398 5.656 1.00 95.12 103 VAL A N 1
ATOM 800 C CA . VAL A 1 103 ? -17.869 2.107 5.979 1.00 95.12 103 VAL A CA 1
ATOM 801 C C . VAL A 1 103 ? -17.983 3.372 5.132 1.00 95.12 103 VAL A C 1
ATOM 803 O O . VAL A 1 103 ? -16.986 3.865 4.605 1.00 95.12 103 VAL A O 1
ATOM 806 N N . ASP A 1 104 ? -19.195 3.910 5.015 1.00 94.69 104 ASP A N 1
ATOM 807 C CA . ASP A 1 104 ? -19.407 5.233 4.426 1.00 94.69 104 ASP A CA 1
ATOM 808 C C . ASP A 1 104 ? -18.815 6.310 5.346 1.00 94.69 104 ASP A C 1
ATOM 810 O O . ASP A 1 104 ? -19.244 6.457 6.491 1.00 94.69 104 ASP A O 1
ATOM 814 N N . LEU A 1 105 ? -17.819 7.052 4.866 1.00 95.25 105 LEU A N 1
ATOM 815 C CA . LEU A 1 105 ? -17.103 8.019 5.699 1.00 95.25 105 LEU A CA 1
ATOM 816 C C . LEU A 1 105 ? -17.989 9.205 6.104 1.00 95.25 105 LEU A C 1
ATOM 818 O O . LEU A 1 105 ? -17.937 9.644 7.251 1.00 95.25 105 LEU A O 1
ATOM 822 N N . GLY A 1 106 ? -18.851 9.688 5.204 1.00 93.94 106 GLY A N 1
ATOM 823 C CA . GLY A 1 106 ? -19.734 10.826 5.477 1.00 93.94 106 GLY A CA 1
ATOM 824 C C . GLY A 1 106 ? -20.747 10.551 6.591 1.00 93.94 106 GLY A C 1
ATOM 825 O O . GLY A 1 106 ? -21.166 11.477 7.283 1.00 93.94 106 GLY A O 1
ATOM 826 N N . ALA A 1 107 ? -21.106 9.282 6.793 1.00 96.50 107 ALA A N 1
ATOM 827 C CA . ALA A 1 107 ? -22.000 8.839 7.855 1.00 96.50 107 ALA A CA 1
ATOM 828 C C . ALA A 1 107 ? -21.291 8.432 9.163 1.00 96.50 107 ALA A C 1
ATOM 830 O O . ALA A 1 107 ? -21.974 8.221 10.164 1.00 96.50 107 ALA A O 1
ATOM 831 N N . ASN A 1 108 ? -19.958 8.299 9.185 1.00 97.38 108 ASN A N 1
ATOM 832 C CA . ASN A 1 108 ? -19.219 7.697 10.305 1.00 97.38 108 ASN A CA 1
ATOM 833 C C . ASN A 1 108 ? -18.002 8.548 10.718 1.00 97.38 108 ASN A C 1
ATOM 835 O O . ASN A 1 108 ? -16.856 8.155 10.514 1.00 97.38 108 ASN A O 1
ATOM 839 N N . LEU A 1 109 ? -18.238 9.712 11.331 1.00 96.19 109 LEU A N 1
ATOM 840 C CA . LEU A 1 109 ? -17.160 10.634 11.730 1.00 96.19 109 LEU A CA 1
ATOM 841 C C . LEU A 1 109 ? -16.209 10.039 12.782 1.00 96.19 109 LEU A C 1
ATOM 843 O O . LEU A 1 109 ? -14.999 10.148 12.633 1.00 96.19 109 LEU A O 1
ATOM 847 N N . GLU A 1 110 ? -16.732 9.332 13.788 1.00 97.19 110 GLU A N 1
ATOM 848 C CA . GLU A 1 110 ? -15.897 8.675 14.810 1.00 97.19 110 GLU A CA 1
ATOM 849 C C . GLU A 1 110 ? -14.948 7.634 14.197 1.00 97.19 110 GLU A C 1
ATOM 851 O O . GLU A 1 110 ? -13.818 7.462 14.649 1.00 97.19 110 GLU A O 1
ATOM 856 N N . TYR A 1 111 ? -15.390 6.964 13.127 1.00 97.56 111 TYR A N 1
ATOM 857 C CA . TYR A 1 111 ? -14.544 6.053 12.363 1.00 97.56 111 TYR A CA 1
ATOM 858 C C . TYR A 1 111 ? -13.434 6.807 11.630 1.00 97.56 111 TYR A C 1
ATOM 860 O O . TYR A 1 111 ? -12.301 6.332 11.601 1.00 97.56 111 TYR A O 1
ATOM 868 N N . ILE A 1 112 ? -13.736 7.975 11.048 1.00 97.50 112 ILE A N 1
ATOM 869 C CA . ILE A 1 112 ? -12.717 8.799 10.388 1.00 97.50 112 ILE A CA 1
ATOM 870 C C . ILE A 1 112 ? -11.603 9.139 11.375 1.00 97.50 112 ILE A C 1
ATOM 872 O O . ILE A 1 112 ? -10.435 8.901 11.072 1.00 97.50 112 ILE A O 1
ATOM 876 N N . ASP A 1 113 ? -11.965 9.643 12.552 1.00 97.00 113 ASP A N 1
ATOM 877 C CA . ASP A 1 113 ? -10.991 10.069 13.554 1.00 97.00 113 ASP A CA 1
ATOM 878 C C . ASP A 1 113 ? -10.153 8.885 14.053 1.00 97.00 113 ASP A C 1
ATOM 880 O O . ASP A 1 113 ? -8.926 8.970 14.093 1.00 97.00 113 ASP A O 1
ATOM 884 N N . ALA A 1 114 ? -10.797 7.750 14.348 1.00 97.06 114 ALA A N 1
ATOM 885 C CA . ALA A 1 114 ? -10.121 6.556 14.849 1.00 97.06 114 ALA A CA 1
ATOM 886 C C . ALA A 1 114 ? -9.179 5.900 13.824 1.00 97.06 114 ALA A C 1
ATOM 888 O O . ALA A 1 114 ? -8.169 5.312 14.205 1.00 97.06 114 ALA A O 1
ATOM 889 N N . ILE A 1 115 ? -9.510 5.957 12.530 1.00 98.00 115 ILE A N 1
ATOM 890 C CA . ILE A 1 115 ? -8.749 5.263 11.483 1.00 98.00 115 ILE A CA 1
ATOM 891 C C . ILE A 1 115 ? -7.742 6.174 10.791 1.00 98.00 115 ILE A C 1
ATOM 893 O O . ILE A 1 115 ? -6.649 5.718 10.462 1.00 98.00 115 ILE A O 1
ATOM 897 N N . TYR A 1 116 ? -8.084 7.436 10.546 1.00 98.06 116 TYR A N 1
ATOM 898 C CA . TYR A 1 116 ? -7.288 8.325 9.700 1.00 98.06 116 TYR A CA 1
ATOM 899 C C . TYR A 1 116 ? -6.712 9.535 10.437 1.00 98.06 116 TYR A C 1
ATOM 901 O O . TYR A 1 116 ? -5.818 10.185 9.893 1.00 98.06 116 TYR A O 1
ATOM 909 N N . GLY A 1 117 ? -7.164 9.826 11.663 1.00 95.44 117 GLY A N 1
ATOM 910 C CA . GLY A 1 117 ? -6.666 10.955 12.455 1.00 95.44 117 GLY A CA 1
ATOM 911 C C . GLY A 1 117 ? -5.137 10.975 12.519 1.00 95.44 117 GLY A C 1
ATOM 912 O O . GLY A 1 117 ? -4.511 11.917 12.023 1.00 95.44 117 GLY A O 1
ATOM 913 N N . ASP A 1 118 ? -4.547 9.871 12.981 1.00 95.00 118 ASP A N 1
ATOM 914 C CA . ASP A 1 118 ? -3.094 9.699 13.136 1.00 95.00 118 ASP A CA 1
ATOM 915 C C . ASP A 1 118 ? -2.326 9.634 11.802 1.00 95.00 118 ASP A C 1
ATOM 917 O O . ASP A 1 118 ? -1.111 9.834 11.765 1.00 95.00 118 ASP A O 1
ATOM 921 N N . LEU A 1 119 ? -3.013 9.404 10.676 1.00 97.69 119 LEU A N 1
ATOM 922 C CA . LEU A 1 119 ? -2.391 9.409 9.348 1.00 97.69 119 LEU A CA 1
ATOM 923 C C . LEU A 1 119 ? -2.194 10.815 8.783 1.00 97.69 119 LEU A C 1
ATOM 925 O O . LEU A 1 119 ? -1.374 10.992 7.882 1.00 97.69 119 LEU A O 1
ATOM 929 N N . SER A 1 120 ? -2.934 11.808 9.280 1.00 97.12 120 SER A N 1
ATO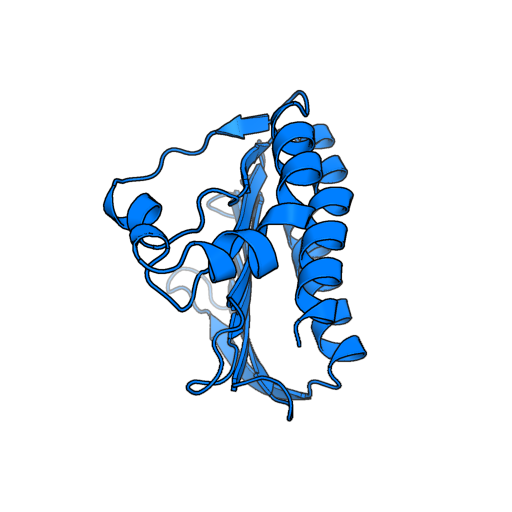M 930 C CA . SER A 1 120 ? -3.054 13.125 8.642 1.00 97.12 120 SER A CA 1
ATOM 931 C C . SER A 1 120 ? -1.721 13.861 8.513 1.00 97.12 120 SER A C 1
ATOM 933 O O . SER A 1 120 ? -1.416 14.393 7.446 1.00 97.12 120 SER A O 1
ATOM 935 N N . GLU A 1 121 ? -0.892 13.854 9.560 1.00 97.56 121 GLU A N 1
ATOM 936 C CA . GLU A 1 121 ? 0.414 14.521 9.523 1.00 97.56 121 GLU A CA 1
ATOM 937 C C . GLU A 1 121 ? 1.344 13.863 8.495 1.00 97.56 121 GLU A C 1
ATOM 939 O O . GLU A 1 121 ? 1.914 14.542 7.636 1.00 97.56 121 GLU A O 1
ATOM 944 N N . LYS A 1 122 ? 1.447 12.527 8.520 1.00 97.69 122 LYS A N 1
ATOM 945 C CA . LYS A 1 122 ? 2.284 11.781 7.572 1.00 97.69 122 LYS A CA 1
ATOM 946 C C . LYS A 1 122 ? 1.781 11.927 6.137 1.00 97.69 122 LYS A C 1
ATOM 948 O O . LYS A 1 122 ? 2.589 12.069 5.222 1.00 97.69 122 LYS A O 1
ATOM 953 N N . PHE A 1 123 ? 0.464 11.896 5.945 1.00 98.00 123 PHE A N 1
ATOM 954 C CA . PHE A 1 123 ? -0.191 12.103 4.658 1.00 98.00 123 PHE A CA 1
ATOM 955 C C . PHE A 1 123 ? 0.169 13.463 4.055 1.00 98.00 123 PHE A C 1
ATOM 957 O O . PHE A 1 123 ? 0.644 13.526 2.920 1.00 98.00 123 PHE A O 1
ATOM 964 N N . GLU A 1 124 ? -0.011 14.548 4.812 1.00 97.56 124 GLU A N 1
ATOM 965 C CA . GLU A 1 124 ? 0.289 15.888 4.312 1.00 97.56 124 GLU A CA 1
ATOM 966 C C . GLU A 1 124 ? 1.787 16.077 4.063 1.00 97.56 124 GLU A C 1
ATOM 968 O O . GLU A 1 124 ? 2.158 16.617 3.021 1.00 97.56 124 GLU A O 1
ATOM 973 N N . ALA A 1 125 ? 2.656 15.552 4.934 1.00 97.06 125 ALA A N 1
ATOM 974 C CA . ALA A 1 125 ? 4.103 15.584 4.723 1.00 97.06 125 ALA A CA 1
ATOM 975 C C . ALA A 1 125 ? 4.522 14.843 3.441 1.00 97.06 125 ALA A C 1
ATOM 977 O O . ALA A 1 125 ? 5.294 15.370 2.640 1.00 97.06 125 ALA A O 1
ATOM 978 N N . ALA A 1 126 ? 3.972 13.648 3.198 1.00 96.69 126 ALA A N 1
ATOM 979 C CA . ALA A 1 126 ? 4.281 12.864 2.005 1.00 96.69 126 ALA A CA 1
ATOM 980 C C . ALA A 1 126 ? 3.889 13.591 0.711 1.00 96.69 126 ALA A C 1
ATOM 982 O O . ALA A 1 126 ? 4.578 13.486 -0.300 1.00 96.69 126 ALA A O 1
ATOM 983 N N . ARG A 1 127 ? 2.812 14.382 0.737 1.00 94.50 127 ARG A N 1
ATOM 984 C CA . ARG A 1 127 ? 2.361 15.172 -0.418 1.00 94.50 127 ARG A CA 1
ATOM 985 C C . ARG A 1 127 ? 3.267 16.350 -0.765 1.00 94.50 127 ARG A C 1
ATOM 987 O O . ARG A 1 127 ? 3.099 16.910 -1.847 1.00 94.50 127 ARG A O 1
ATOM 994 N N . GLN A 1 128 ? 4.190 16.714 0.123 1.00 96.56 128 GLN A N 1
ATOM 995 C CA . GLN A 1 128 ? 5.185 17.761 -0.112 1.00 96.56 128 GLN A CA 1
ATOM 996 C C . GLN A 1 128 ? 6.533 17.210 -0.598 1.00 96.56 128 GLN A C 1
ATOM 998 O O . GLN A 1 128 ? 7.452 17.995 -0.819 1.00 96.56 128 GLN A O 1
ATOM 1003 N N . ILE A 1 129 ? 6.677 15.889 -0.767 1.00 97.75 129 ILE A N 1
ATOM 1004 C CA . ILE A 1 129 ? 7.911 15.297 -1.298 1.00 97.75 129 ILE A CA 1
ATOM 1005 C C . ILE A 1 129 ? 8.125 15.794 -2.734 1.00 97.75 129 ILE A C 1
ATOM 1007 O O . ILE A 1 129 ? 7.299 15.571 -3.624 1.00 97.75 129 ILE A O 1
ATOM 1011 N N . GLU A 1 130 ? 9.256 16.463 -2.959 1.00 97.88 130 GLU A N 1
ATOM 1012 C CA . GLU A 1 130 ? 9.672 16.919 -4.283 1.00 97.88 130 GLU A CA 1
ATOM 1013 C C . GLU A 1 130 ? 9.859 15.726 -5.233 1.00 97.88 130 GLU A C 1
ATOM 1015 O O . GLU A 1 130 ? 10.359 14.672 -4.842 1.00 97.88 130 GLU A O 1
ATOM 1020 N N . GLY A 1 131 ? 9.424 15.877 -6.486 1.00 96.88 131 GLY A N 1
ATOM 1021 C CA . GLY A 1 131 ? 9.430 14.798 -7.480 1.00 96.88 131 GLY A CA 1
ATOM 1022 C C . GLY A 1 131 ? 8.199 13.885 -7.429 1.00 96.88 131 GLY A C 1
ATOM 1023 O O . GLY A 1 131 ? 8.092 12.969 -8.248 1.00 96.88 131 GLY A O 1
ATOM 1024 N N . LEU A 1 132 ? 7.240 14.136 -6.524 1.00 97.31 132 LEU A N 1
ATOM 1025 C CA . LEU A 1 132 ? 5.903 13.543 -6.590 1.00 97.31 132 LEU A CA 1
ATOM 1026 C C . LEU A 1 132 ? 4.929 14.431 -7.368 1.00 97.31 132 LEU A C 1
ATOM 1028 O O . LEU A 1 132 ? 4.842 15.640 -7.168 1.00 97.31 132 LEU A O 1
ATOM 1032 N N . SER A 1 133 ? 4.110 13.810 -8.214 1.00 95.81 133 SER A N 1
ATOM 1033 C CA . SER A 1 133 ? 2.984 14.471 -8.883 1.00 95.81 133 SER A CA 1
ATOM 1034 C C . SER A 1 133 ? 1.725 13.620 -8.777 1.00 95.81 133 SER A C 1
ATOM 1036 O O . SER A 1 133 ? 1.793 12.394 -8.760 1.00 95.81 133 SER A O 1
ATOM 1038 N N . LYS A 1 134 ? 0.556 14.252 -8.630 1.00 93.44 134 LYS A N 1
ATOM 1039 C CA . LYS A 1 134 ? -0.706 13.523 -8.429 1.00 93.44 134 LYS A CA 1
ATOM 1040 C C . LYS A 1 134 ? -1.063 12.697 -9.663 1.00 93.44 134 LYS A C 1
ATOM 1042 O O . LYS A 1 134 ? -1.003 13.196 -10.786 1.00 93.44 134 LYS A O 1
ATOM 1047 N N . ALA A 1 135 ? -1.482 11.453 -9.452 1.00 92.50 135 ALA A N 1
ATOM 1048 C CA . ALA A 1 135 ? -2.064 10.656 -10.522 1.00 92.50 135 ALA A CA 1
ATOM 1049 C C . ALA A 1 135 ? -3.488 11.137 -10.851 1.00 92.50 135 ALA A C 1
ATOM 1051 O O . ALA A 1 135 ? -4.193 11.689 -10.005 1.00 92.50 135 ALA A O 1
ATOM 1052 N N . HIS A 1 136 ? -3.923 10.907 -12.089 1.00 92.25 136 HIS A N 1
ATOM 1053 C CA . HIS A 1 136 ? -5.299 11.180 -12.486 1.00 92.25 136 HIS A CA 1
ATOM 1054 C C . HIS A 1 136 ? -6.220 10.050 -12.017 1.00 92.25 136 HIS A C 1
ATOM 1056 O O . HIS A 1 136 ? -5.987 8.888 -12.350 1.00 92.25 136 HIS A O 1
ATOM 1062 N N . LEU A 1 137 ? -7.279 10.409 -11.292 1.00 93.25 137 LEU A N 1
ATOM 1063 C CA . LEU A 1 137 ? -8.309 9.490 -10.823 1.00 93.25 137 LEU A CA 1
ATOM 1064 C C . LEU A 1 137 ? -9.685 9.972 -11.261 1.00 93.25 137 LEU A C 1
ATOM 1066 O O . LEU A 1 137 ? -9.978 11.168 -11.238 1.00 93.25 137 LEU A O 1
ATOM 1070 N N . ASN A 1 138 ? -10.538 9.027 -11.642 1.00 94.81 138 ASN A N 1
ATOM 1071 C CA . ASN A 1 138 ? -11.925 9.324 -11.971 1.00 94.81 138 ASN A CA 1
ATOM 1072 C C . ASN A 1 138 ? -12.797 9.416 -10.696 1.00 94.81 138 ASN A C 1
ATOM 1074 O O . ASN A 1 138 ? -12.403 8.920 -9.635 1.00 94.81 138 ASN A O 1
ATOM 1078 N N . PRO A 1 139 ? -14.011 9.995 -10.782 1.00 95.88 139 PRO A N 1
ATOM 1079 C CA . PRO A 1 139 ? -14.892 10.143 -9.622 1.00 95.88 139 PRO A CA 1
ATOM 1080 C C . PRO A 1 139 ? -15.244 8.826 -8.920 1.00 95.88 139 PRO A C 1
ATOM 1082 O O . PRO A 1 139 ? -15.392 8.801 -7.704 1.00 95.88 139 PRO A O 1
ATOM 1085 N N . ARG A 1 140 ? -15.348 7.716 -9.664 1.00 93.75 140 ARG A N 1
ATOM 1086 C CA . ARG A 1 140 ? -15.651 6.403 -9.079 1.00 93.75 140 ARG A CA 1
ATOM 1087 C C . ARG A 1 140 ? -14.496 5.890 -8.219 1.00 93.75 140 ARG A C 1
ATOM 1089 O O . ARG A 1 140 ? -14.751 5.300 -7.180 1.00 93.75 140 ARG A O 1
ATOM 1096 N N . GLN A 1 141 ? -13.252 6.110 -8.640 1.00 92.69 141 GLN A N 1
ATOM 1097 C CA . GLN A 1 141 ? -12.072 5.760 -7.845 1.00 92.69 141 GLN A CA 1
ATOM 1098 C C . GLN A 1 141 ? -12.023 6.597 -6.562 1.00 92.69 141 GLN A C 1
ATOM 1100 O O . GLN A 1 141 ? -11.895 6.038 -5.478 1.00 92.69 141 GLN A O 1
ATOM 1105 N N . LEU A 1 142 ? -12.242 7.911 -6.681 1.00 93.06 142 LEU A N 1
ATOM 1106 C CA . LEU A 1 142 ? -12.280 8.840 -5.543 1.00 93.06 142 LEU A CA 1
ATOM 1107 C C . LEU A 1 142 ? -13.384 8.519 -4.523 1.00 93.06 142 LEU A C 1
ATOM 1109 O O . LEU A 1 142 ? -13.237 8.852 -3.356 1.00 93.06 142 LEU A O 1
ATOM 1113 N N . ALA A 1 143 ? -14.481 7.892 -4.951 1.00 91.69 143 ALA A N 1
ATOM 1114 C CA . ALA A 1 143 ? -15.582 7.508 -4.067 1.00 91.69 143 ALA A CA 1
ATOM 1115 C C . ALA A 1 143 ? -15.325 6.214 -3.273 1.00 91.69 143 ALA A C 1
ATOM 1117 O O . ALA A 1 143 ? -16.047 5.941 -2.319 1.00 91.69 143 ALA A O 1
ATOM 1118 N N . ILE A 1 144 ? -14.359 5.392 -3.695 1.00 90.69 144 ILE A N 1
ATOM 1119 C CA . ILE A 1 144 ? -14.062 4.090 -3.073 1.00 90.69 144 ILE A CA 1
ATOM 1120 C C . ILE A 1 144 ? -12.793 4.165 -2.219 1.00 90.69 144 ILE A C 1
ATOM 1122 O O . ILE A 1 144 ? -12.713 3.510 -1.184 1.00 90.69 144 ILE A O 1
ATOM 1126 N N . MET A 1 145 ? -11.799 4.929 -2.666 1.00 94.12 145 MET A N 1
ATOM 1127 C CA . MET A 1 145 ? -10.527 5.103 -1.965 1.00 94.12 145 MET A CA 1
ATOM 1128 C C . MET A 1 145 ? -10.669 6.093 -0.808 1.00 94.12 145 MET A C 1
ATOM 1130 O O . MET A 1 145 ? -11.568 6.939 -0.809 1.00 94.12 145 MET A O 1
ATOM 1134 N N . SER A 1 146 ? -9.780 6.007 0.181 1.00 97.06 146 SER A N 1
ATOM 1135 C CA . SER A 1 146 ? -9.818 6.957 1.289 1.00 97.06 146 SER A CA 1
ATOM 1136 C C . SER A 1 146 ? -9.338 8.353 0.854 1.00 97.06 146 SER A C 1
ATOM 1138 O O . SER A 1 146 ? -8.482 8.480 -0.028 1.00 97.06 146 SER A O 1
ATOM 1140 N N . PRO A 1 147 ? -9.815 9.433 1.502 1.00 96.38 147 PRO A N 1
ATOM 1141 C CA . PRO A 1 147 ? -9.256 10.772 1.308 1.00 96.38 147 PRO A CA 1
ATOM 1142 C C . PRO A 1 147 ? -7.770 10.901 1.695 1.00 96.38 147 PRO A C 1
ATOM 1144 O O . PRO A 1 147 ? -7.126 11.862 1.277 1.00 96.38 147 PRO A O 1
ATOM 1147 N N . TRP A 1 148 ? -7.233 9.939 2.456 1.00 97.88 148 TRP A N 1
ATOM 1148 C CA . TRP A 1 148 ? -5.833 9.856 2.881 1.00 97.88 148 TRP A CA 1
ATOM 1149 C C . TRP A 1 148 ? -4.980 8.978 1.953 1.00 97.88 148 TRP A C 1
ATOM 1151 O O . TRP A 1 148 ? -3.819 8.715 2.256 1.00 97.88 148 TRP A O 1
ATOM 1161 N N . MET A 1 149 ? -5.503 8.531 0.807 1.00 97.62 149 MET A N 1
ATOM 1162 C CA . MET A 1 149 ? -4.696 7.771 -0.147 1.00 97.62 149 MET A CA 1
ATOM 1163 C C . MET A 1 149 ? -3.534 8.610 -0.697 1.00 97.62 149 MET A C 1
ATOM 1165 O O . MET A 1 149 ? -3.702 9.761 -1.116 1.00 97.62 149 MET A O 1
ATOM 1169 N N . LEU A 1 150 ? -2.355 8.007 -0.795 1.00 97.81 150 LEU A N 1
ATOM 1170 C CA . LEU A 1 150 ? -1.245 8.564 -1.559 1.00 97.81 150 LEU A CA 1
ATOM 1171 C C . LEU A 1 150 ? -1.216 7.888 -2.924 1.00 97.81 150 LEU A C 1
ATOM 1173 O O . LEU A 1 150 ? -1.012 6.683 -3.027 1.00 97.81 150 LEU A O 1
ATOM 1177 N N . VAL A 1 151 ? -1.449 8.667 -3.977 1.00 96.62 151 VAL A N 1
ATOM 1178 C CA . VAL A 1 151 ? -1.584 8.164 -5.345 1.00 96.62 151 VAL A CA 1
ATOM 1179 C C . VAL A 1 151 ? -0.885 9.105 -6.318 1.00 96.62 151 VAL A C 1
ATOM 1181 O O . VAL A 1 151 ? -1.374 10.175 -6.703 1.00 96.62 151 VAL A O 1
ATOM 1184 N N . ASN A 1 152 ? 0.330 8.726 -6.690 1.00 97.38 152 ASN A N 1
ATOM 1185 C CA . ASN A 1 152 ? 1.266 9.648 -7.309 1.00 97.38 152 ASN A CA 1
ATOM 1186 C C . ASN A 1 152 ? 2.103 8.966 -8.389 1.00 97.38 152 ASN A C 1
ATOM 1188 O O . ASN A 1 152 ? 2.405 7.774 -8.335 1.00 97.38 152 ASN A O 1
ATOM 1192 N N . ARG A 1 153 ? 2.508 9.765 -9.375 1.00 97.19 153 ARG A N 1
ATOM 1193 C CA . ARG A 1 153 ? 3.712 9.513 -10.163 1.00 97.19 153 ARG A CA 1
ATOM 1194 C C . ARG A 1 153 ? 4.911 10.023 -9.370 1.00 97.19 153 ARG A C 1
ATOM 1196 O O . ARG A 1 153 ? 4.785 11.007 -8.639 1.00 97.19 153 ARG A O 1
ATOM 1203 N N . ALA A 1 154 ? 6.049 9.368 -9.531 1.00 97.38 154 ALA A N 1
ATOM 1204 C CA . ALA A 1 154 ? 7.259 9.679 -8.793 1.00 97.38 154 ALA A CA 1
ATOM 1205 C C . ALA A 1 154 ? 8.499 9.573 -9.683 1.00 97.38 154 ALA A C 1
ATOM 1207 O O . ALA A 1 154 ? 8.630 8.655 -10.498 1.00 97.38 154 ALA A O 1
ATOM 1208 N N . GLU A 1 155 ? 9.432 10.493 -9.484 1.00 96.88 155 GLU A N 1
ATOM 1209 C CA . GLU A 1 155 ? 10.824 10.300 -9.882 1.00 96.88 155 GLU A CA 1
ATOM 1210 C C . GLU A 1 155 ? 11.504 9.258 -8.980 1.00 96.88 155 GLU A C 1
ATOM 1212 O O . GLU A 1 155 ? 11.014 8.947 -7.894 1.00 96.88 155 GLU A O 1
ATOM 1217 N N . ALA A 1 156 ? 12.645 8.709 -9.406 1.00 95.50 156 ALA A N 1
ATOM 1218 C CA . ALA A 1 156 ? 13.308 7.615 -8.690 1.00 95.50 156 ALA A CA 1
ATOM 1219 C C . ALA A 1 156 ? 13.689 7.973 -7.240 1.00 95.50 156 ALA A C 1
ATOM 1221 O O . ALA A 1 156 ? 13.459 7.177 -6.332 1.00 95.50 156 ALA A O 1
ATOM 1222 N N . GLU A 1 157 ? 14.245 9.167 -7.008 1.00 95.81 157 GLU A N 1
ATOM 1223 C CA . GLU A 1 157 ? 14.638 9.603 -5.659 1.00 95.81 157 GLU A CA 1
ATOM 1224 C C . GLU A 1 157 ? 13.429 9.928 -4.775 1.00 95.81 157 GLU A C 1
ATOM 1226 O O . GLU A 1 157 ? 13.435 9.624 -3.583 1.00 95.81 157 GLU A O 1
ATOM 1231 N N . ALA A 1 158 ? 12.361 10.477 -5.357 1.00 96.81 158 ALA A N 1
ATOM 1232 C CA . ALA A 1 158 ? 11.103 10.700 -4.651 1.00 96.81 158 ALA A CA 1
ATOM 1233 C C . ALA A 1 158 ? 10.441 9.368 -4.266 1.00 96.81 158 ALA A C 1
ATOM 1235 O O . ALA A 1 158 ? 9.962 9.204 -3.149 1.00 96.81 158 ALA A O 1
ATOM 1236 N N . PHE A 1 159 ? 10.473 8.380 -5.165 1.00 97.62 159 PHE A N 1
ATOM 1237 C CA . PHE A 1 159 ? 9.921 7.050 -4.927 1.00 97.62 159 PHE A CA 1
ATOM 1238 C C . PHE A 1 159 ? 10.631 6.320 -3.781 1.00 97.62 159 PHE A C 1
ATOM 1240 O O . PHE A 1 159 ? 9.982 5.656 -2.985 1.00 97.62 159 PHE A O 1
ATOM 1247 N N . LYS A 1 160 ? 11.951 6.463 -3.622 1.00 96.75 160 LYS A N 1
ATOM 1248 C CA . LYS A 1 160 ? 12.650 5.869 -2.465 1.00 96.75 160 LYS A CA 1
ATOM 1249 C C . LYS A 1 160 ? 12.138 6.425 -1.133 1.00 96.75 160 LYS A C 1
ATOM 1251 O O . LYS A 1 160 ? 11.985 5.669 -0.178 1.00 96.75 160 LYS A O 1
ATOM 1256 N N . GLN A 1 161 ? 11.833 7.722 -1.082 1.00 96.75 161 GLN A N 1
ATOM 1257 C CA . GLN A 1 161 ? 11.353 8.393 0.132 1.00 96.75 161 GLN A CA 1
ATOM 1258 C C . GLN A 1 161 ? 9.956 7.928 0.562 1.00 96.75 161 GLN A C 1
ATOM 1260 O O . GLN A 1 161 ? 9.606 8.046 1.735 1.00 96.75 161 GLN A O 1
ATOM 1265 N N . ILE A 1 162 ? 9.155 7.357 -0.346 1.00 97.12 162 ILE A N 1
ATOM 1266 C CA . ILE A 1 162 ? 7.811 6.889 0.015 1.00 97.12 162 ILE A CA 1
ATOM 1267 C C . ILE A 1 162 ? 7.829 5.647 0.907 1.00 97.12 162 ILE A C 1
ATOM 1269 O O . ILE A 1 162 ? 6.815 5.366 1.543 1.00 97.12 162 ILE A O 1
ATOM 1273 N N . GLY A 1 163 ? 8.963 4.940 1.005 1.00 97.12 163 GLY A N 1
ATOM 1274 C CA . GLY A 1 163 ? 9.128 3.808 1.920 1.00 97.12 163 GLY A CA 1
ATOM 1275 C C . GLY A 1 163 ? 8.761 4.170 3.361 1.00 97.12 163 GLY A C 1
ATOM 1276 O O . GLY A 1 163 ? 8.026 3.430 4.008 1.00 97.12 163 GLY A O 1
ATOM 1277 N N . ASP A 1 164 ? 9.137 5.367 3.821 1.00 97.06 164 ASP A N 1
ATOM 1278 C CA . ASP A 1 164 ? 8.794 5.841 5.166 1.00 97.06 164 ASP A CA 1
ATOM 1279 C C . ASP A 1 164 ? 7.280 6.043 5.349 1.00 97.06 164 ASP A C 1
ATOM 1281 O O . ASP A 1 164 ? 6.754 5.907 6.453 1.00 97.06 164 ASP A O 1
ATOM 1285 N N . SER A 1 165 ? 6.566 6.424 4.286 1.00 98.12 165 SER A N 1
ATOM 1286 C CA . SER A 1 165 ? 5.104 6.563 4.299 1.00 98.12 165 SER A CA 1
ATOM 1287 C C . SER A 1 165 ? 4.416 5.208 4.279 1.00 98.12 165 SER A C 1
ATOM 1289 O O . SER A 1 165 ? 3.486 4.999 5.054 1.00 98.12 165 SER A O 1
ATOM 1291 N N . VAL A 1 166 ? 4.906 4.273 3.462 1.00 98.56 166 VAL A N 1
ATOM 1292 C CA . VAL A 1 166 ? 4.420 2.887 3.436 1.00 98.56 166 VAL A CA 1
ATOM 1293 C C . VAL A 1 166 ? 4.569 2.246 4.810 1.00 98.56 166 VAL A C 1
ATOM 1295 O O . VAL A 1 166 ? 3.601 1.700 5.332 1.00 98.56 166 VAL A O 1
ATOM 1298 N N . ASP A 1 167 ? 5.737 2.382 5.433 1.00 98.56 167 ASP A N 1
ATOM 1299 C CA . ASP A 1 167 ? 6.004 1.815 6.752 1.00 98.56 167 ASP A CA 1
ATOM 1300 C C . ASP A 1 167 ? 5.123 2.432 7.835 1.00 98.56 167 ASP A C 1
ATOM 1302 O O . ASP A 1 167 ? 4.610 1.716 8.693 1.00 98.56 167 ASP A O 1
ATOM 1306 N N . PHE A 1 168 ? 4.889 3.744 7.781 1.00 98.62 168 PHE A N 1
ATOM 1307 C CA . PHE A 1 168 ? 3.981 4.405 8.713 1.00 98.62 168 PHE A CA 1
ATOM 1308 C C . PHE A 1 168 ? 2.541 3.897 8.564 1.00 98.62 168 PHE A C 1
ATOM 1310 O O . PHE A 1 168 ? 1.927 3.508 9.554 1.00 98.62 168 PHE A O 1
ATOM 1317 N N . TYR A 1 169 ? 2.017 3.840 7.334 1.00 98.75 169 TYR A N 1
ATOM 1318 C CA . TYR A 1 169 ? 0.654 3.367 7.063 1.00 98.75 169 TYR A CA 1
ATOM 1319 C C . TYR A 1 169 ? 0.484 1.903 7.455 1.00 98.75 169 TYR A C 1
ATOM 1321 O O . TYR A 1 169 ? -0.524 1.533 8.052 1.00 98.75 169 TYR A O 1
ATOM 1329 N N . LEU A 1 170 ? 1.478 1.072 7.145 1.00 98.75 170 LEU A N 1
ATOM 1330 C CA . LEU A 1 170 ? 1.461 -0.344 7.473 1.00 98.75 170 LEU A CA 1
ATOM 1331 C C . LEU A 1 170 ? 1.514 -0.570 8.990 1.00 98.75 170 LEU A C 1
ATOM 1333 O O . LEU A 1 170 ? 0.749 -1.377 9.511 1.00 98.75 170 LEU A O 1
ATOM 1337 N N . ASN A 1 171 ? 2.371 0.157 9.712 1.00 98.62 171 ASN A N 1
ATOM 1338 C CA . ASN A 1 171 ? 2.463 0.059 11.170 1.00 98.62 171 ASN A CA 1
ATOM 1339 C C . ASN A 1 171 ? 1.198 0.566 11.862 1.00 98.62 171 ASN A C 1
ATOM 1341 O O . ASN A 1 171 ? 0.720 -0.075 12.799 1.00 98.62 171 ASN A O 1
ATOM 1345 N N . HIS A 1 172 ? 0.634 1.675 11.375 1.00 98.56 172 HIS A N 1
ATOM 1346 C CA . HIS A 1 172 ? -0.666 2.159 11.828 1.00 98.56 172 HIS A CA 1
ATOM 1347 C C . HIS A 1 172 ? -1.736 1.091 11.621 1.00 98.56 172 HIS A C 1
ATOM 1349 O O . HIS A 1 172 ? -2.419 0.704 12.564 1.00 98.56 172 HIS A O 1
ATOM 1355 N N . TRP A 1 173 ? -1.813 0.516 10.421 1.00 98.56 173 TRP A N 1
ATOM 1356 C CA . TRP A 1 173 ? -2.766 -0.542 10.112 1.00 98.56 173 TRP A CA 1
ATOM 1357 C C . TRP A 1 173 ? -2.570 -1.800 10.972 1.00 98.56 173 TRP A C 1
ATOM 1359 O O . TRP A 1 173 ? -3.547 -2.373 11.447 1.00 98.56 173 TRP A O 1
ATOM 1369 N N . PHE A 1 174 ? -1.328 -2.194 11.271 1.00 98.44 174 PHE A N 1
ATOM 1370 C CA . PHE A 1 174 ? -1.049 -3.277 12.218 1.00 98.44 174 PHE A CA 1
ATOM 1371 C C . PHE A 1 174 ? -1.519 -2.986 13.643 1.00 98.44 174 PHE A C 1
ATOM 1373 O O . PHE A 1 174 ? -1.793 -3.934 14.373 1.00 98.44 174 PHE A O 1
ATOM 1380 N N . SER A 1 175 ? -1.598 -1.722 14.064 1.00 97.62 175 SER A N 1
ATOM 1381 C CA . SER A 1 175 ? -2.160 -1.380 15.377 1.00 97.62 175 SER A CA 1
ATOM 1382 C C . SER A 1 175 ? -3.673 -1.620 15.449 1.00 97.62 175 SER A C 1
ATOM 1384 O O . SER A 1 175 ? -4.209 -1.820 16.538 1.00 97.62 175 SER A O 1
ATOM 1386 N N . LEU A 1 176 ? -4.343 -1.660 14.292 1.00 96.69 176 LEU A N 1
ATOM 1387 C CA . LEU A 1 176 ? -5.781 -1.883 14.177 1.00 96.69 176 LEU A CA 1
ATOM 1388 C C . LEU A 1 176 ? -6.148 -3.380 14.099 1.00 96.69 176 LEU A C 1
ATOM 1390 O O . LEU A 1 176 ? -7.265 -3.734 14.467 1.00 96.69 176 LEU A O 1
ATOM 1394 N N . VAL A 1 177 ? -5.235 -4.244 13.621 1.00 94.19 177 VAL A N 1
ATOM 1395 C CA . VAL A 1 177 ? -5.428 -5.686 13.300 1.00 94.19 177 VAL A CA 1
ATOM 1396 C C . VAL A 1 177 ? -4.925 -6.638 14.393 1.00 94.19 177 VAL A C 1
ATOM 1398 O O . VAL A 1 177 ? -5.641 -7.598 14.759 1.00 94.19 177 VAL A O 1
#